Protein AF-A0A0E3S4F2-F1 (afdb_monomer_lite)

Radius of gyration: 19.09 Å; chains: 1; bounding box: 35×18×44 Å

Foldseek 3Di:
DDDDDDPCNCPPPDDDDDDDCVVVDDPVNVVVVPVVDPDDDDDDDPVNPDD

Sequence (51 aa):
MALELYDGSLRGISGKFNEDEVFKIENEELEDFEKQFPYKKKHVTDTQLKL

pLDDT: mean 85.79, std 9.25, range [47.69, 95.25]

Organism: NCBI:txid1434111

Secondary structure (DSSP, 8-state):
-PPPPPTTTTTT--------GGG---HHHHHHHHTTSPP------TTS---

Structure (mmCIF, N/CA/C/O backbone):
data_AF-A0A0E3S4F2-F1
#
_entry.id   AF-A0A0E3S4F2-F1
#
loop_
_atom_site.group_PDB
_atom_site.id
_atom_site.type_symbol
_atom_site.label_atom_id
_atom_site.label_alt_id
_atom_site.label_comp_id
_atom_site.label_asym_id
_atom_site.label_entity_id
_atom_site.label_seq_id
_atom_site.pdbx_PDB_ins_code
_atom_site.Cartn_x
_atom_site.Cartn_y
_atom_site.Cartn_z
_atom_site.occupancy
_atom_site.B_iso_or_equiv
_atom_site.auth_seq_id
_atom_site.auth_comp_id
_atom_site.auth_asym_id
_atom_site.auth_atom_id
_atom_site.pdbx_PDB_model_num
ATOM 1 N N . MET A 1 1 ? -13.100 -3.046 -5.965 1.00 47.69 1 MET A N 1
ATOM 2 C CA . MET A 1 1 ? -13.346 -1.619 -5.675 1.00 47.69 1 MET A CA 1
ATOM 3 C C . MET A 1 1 ? -13.800 -1.527 -4.233 1.00 47.69 1 MET A C 1
ATOM 5 O O . MET A 1 1 ? -14.786 -2.173 -3.906 1.00 47.69 1 MET A O 1
ATOM 9 N N . ALA A 1 2 ? -13.057 -0.827 -3.379 1.00 68.00 2 ALA A N 1
ATOM 10 C CA . ALA A 1 2 ? -13.518 -0.497 -2.033 1.00 68.00 2 ALA A CA 1
ATOM 11 C C . ALA A 1 2 ? -14.225 0.864 -2.091 1.00 68.00 2 ALA A C 1
ATOM 13 O O . ALA A 1 2 ? -13.786 1.744 -2.829 1.00 68.00 2 ALA A O 1
ATOM 14 N N . LEU A 1 3 ? -15.347 0.995 -1.386 1.00 79.75 3 LEU A N 1
ATOM 15 C CA . LEU A 1 3 ? -16.046 2.266 -1.207 1.00 79.75 3 LEU A CA 1
ATOM 16 C C . LEU A 1 3 ? -15.473 2.951 0.030 1.00 79.75 3 LEU A C 1
ATOM 18 O O . LEU A 1 3 ? -15.256 2.290 1.047 1.00 79.75 3 LEU A O 1
ATOM 22 N N . GLU A 1 4 ? -15.243 4.256 -0.072 1.00 85.31 4 GLU A N 1
ATOM 23 C CA . GLU A 1 4 ? -14.796 5.064 1.059 1.00 85.31 4 GLU A CA 1
ATOM 24 C C . GLU A 1 4 ? -15.822 5.030 2.193 1.00 85.31 4 GLU A C 1
ATOM 26 O O . GLU A 1 4 ? -17.036 4.946 1.971 1.00 85.31 4 GLU A O 1
ATOM 31 N N . LEU A 1 5 ? -15.326 5.097 3.425 1.00 88.44 5 LEU A N 1
ATOM 32 C CA . LEU A 1 5 ? -16.183 5.161 4.600 1.00 88.44 5 LEU A CA 1
ATOM 33 C C . LEU A 1 5 ? -16.772 6.566 4.756 1.00 88.44 5 LEU A C 1
ATOM 35 O O . LEU A 1 5 ? -16.096 7.568 4.535 1.00 88.44 5 LEU A O 1
ATOM 39 N N . TYR A 1 6 ? -18.026 6.641 5.205 1.00 92.19 6 TYR A N 1
ATOM 40 C CA . TYR A 1 6 ? -18.639 7.907 5.601 1.00 92.19 6 TYR A CA 1
ATOM 41 C C . TYR A 1 6 ? -18.047 8.418 6.918 1.00 92.19 6 TYR A C 1
ATOM 43 O O . TYR A 1 6 ? -17.528 7.647 7.736 1.00 92.19 6 TYR A O 1
ATOM 51 N N . ASP A 1 7 ? -18.193 9.714 7.163 1.00 92.88 7 ASP A N 1
ATOM 52 C CA . ASP A 1 7 ? -17.642 10.363 8.346 1.00 92.88 7 ASP A CA 1
ATOM 53 C C . ASP A 1 7 ? -18.143 9.732 9.654 1.00 92.88 7 ASP A C 1
ATOM 55 O O . ASP A 1 7 ? -19.341 9.588 9.912 1.00 92.88 7 ASP A O 1
ATOM 59 N N . GLY A 1 8 ? -17.199 9.332 10.506 1.00 92.75 8 GLY A N 1
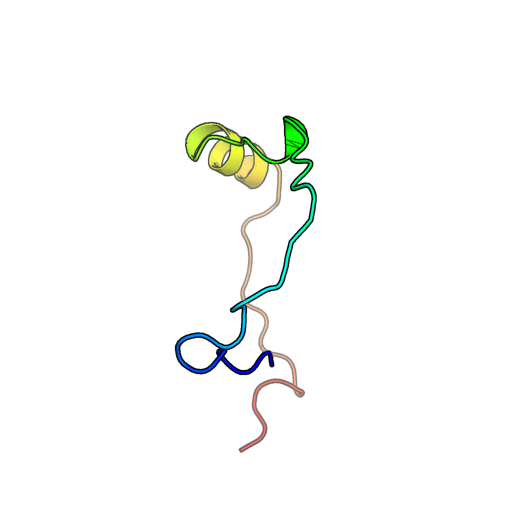ATOM 60 C CA . GLY A 1 8 ? -17.498 8.686 11.780 1.00 92.75 8 GLY A CA 1
ATOM 61 C C . GLY A 1 8 ? -18.001 7.242 11.679 1.00 92.75 8 GLY A C 1
ATOM 62 O O . GLY A 1 8 ? -18.479 6.732 12.689 1.00 92.75 8 GLY A O 1
ATOM 63 N N . SER A 1 9 ? -17.863 6.560 10.536 1.00 92.62 9 SER A N 1
ATOM 64 C CA . SER A 1 9 ? -18.257 5.141 10.382 1.00 92.62 9 SER A CA 1
ATOM 65 C C . SER A 1 9 ? -17.526 4.186 11.334 1.00 92.62 9 SER A C 1
ATOM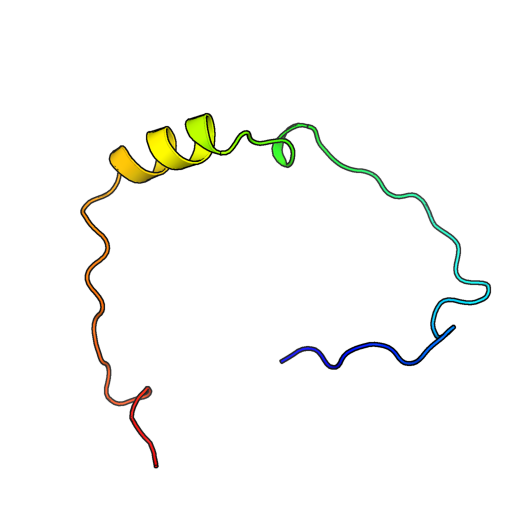 67 O O . SER A 1 9 ? -18.003 3.087 11.594 1.00 92.62 9 SER A O 1
ATOM 69 N N . LEU A 1 10 ? -16.376 4.602 11.872 1.00 90.06 10 LEU A N 1
ATOM 70 C CA . LEU A 1 10 ? -15.581 3.816 12.817 1.00 90.06 10 LEU A CA 1
ATOM 71 C C . LEU A 1 10 ? -15.836 4.190 14.289 1.00 90.06 10 LEU A C 1
ATOM 73 O O . LEU A 1 10 ? -15.120 3.718 15.172 1.00 90.06 10 LEU A O 1
ATOM 77 N N . ARG A 1 11 ? -16.832 5.040 14.595 1.00 95.25 11 ARG A N 1
ATOM 78 C CA . ARG A 1 11 ? -17.126 5.431 15.987 1.00 95.25 11 ARG A CA 1
ATOM 79 C C . ARG A 1 11 ? -17.441 4.193 16.831 1.00 95.25 11 ARG A C 1
ATOM 81 O O . ARG A 1 11 ? -18.357 3.443 16.517 1.00 95.25 11 ARG A O 1
ATOM 88 N N . GLY A 1 12 ? -16.702 4.009 17.924 1.00 93.62 12 GLY A N 1
ATOM 89 C CA . GLY A 1 12 ? -16.879 2.878 18.842 1.00 93.62 12 GLY A CA 1
ATOM 90 C C . GLY A 1 12 ? -16.195 1.580 18.404 1.00 93.62 12 GLY A C 1
ATOM 91 O O . GLY A 1 12 ? -16.188 0.620 19.171 1.00 93.62 12 GLY A O 1
ATOM 92 N N . ILE A 1 13 ? -15.576 1.544 17.220 1.00 90.38 13 ILE A N 1
ATOM 93 C CA . ILE A 1 13 ? -14.732 0.422 16.812 1.00 90.38 13 ILE A CA 1
ATOM 94 C C . ILE A 1 13 ? -13.392 0.539 17.538 1.00 90.38 13 ILE A C 1
ATOM 96 O O . ILE A 1 13 ? -12.755 1.590 17.547 1.00 90.38 13 ILE A O 1
ATOM 100 N N . SER A 1 14 ? -12.974 -0.557 18.163 1.00 91.81 14 SER A N 1
ATOM 101 C CA . SER A 1 14 ? -11.691 -0.671 18.850 1.00 91.81 14 SER A CA 1
ATOM 102 C C . SER A 1 14 ? -11.033 -1.996 18.485 1.00 91.81 14 SER A C 1
ATOM 104 O O . SER A 1 14 ? -11.702 -2.980 18.172 1.00 91.81 14 SER A O 1
ATOM 106 N N . GLY A 1 15 ? -9.707 -2.012 18.489 1.00 89.44 15 GLY A N 1
ATOM 107 C CA . GLY A 1 15 ? -8.914 -3.173 18.120 1.00 89.44 15 GLY A CA 1
ATOM 108 C C . GLY A 1 15 ? -7.439 -2.915 18.380 1.00 89.44 15 GLY A C 1
ATOM 109 O O . GLY A 1 15 ? -7.058 -1.847 18.858 1.00 89.44 15 GLY A O 1
ATOM 110 N N . LYS A 1 16 ? -6.605 -3.907 18.075 1.00 89.75 16 LYS A N 1
ATOM 111 C CA . LYS A 1 16 ? -5.149 -3.770 18.124 1.00 89.75 16 LYS A CA 1
ATOM 112 C C . LYS A 1 16 ? -4.622 -3.744 16.700 1.00 89.75 16 LYS A C 1
ATOM 114 O O . LYS A 1 16 ? -4.860 -4.683 15.945 1.00 89.75 16 LYS A O 1
ATOM 119 N N . PHE A 1 17 ? -3.921 -2.674 16.354 1.00 85.31 17 PHE A N 1
ATOM 120 C CA . PHE A 1 17 ? -3.130 -2.617 15.138 1.00 85.31 17 PHE A CA 1
ATOM 121 C C . PHE A 1 17 ? -1.787 -3.283 15.434 1.00 85.31 17 PHE A C 1
ATOM 123 O O . PHE A 1 17 ? -1.046 -2.813 16.295 1.00 85.31 17 PHE A O 1
ATOM 130 N N . ASN A 1 18 ? -1.525 -4.415 14.785 1.00 85.06 18 ASN A N 1
ATOM 131 C CA . ASN A 1 18 ? -0.224 -5.071 14.833 1.00 85.06 18 ASN A CA 1
ATOM 132 C C . ASN A 1 18 ? 0.391 -4.907 13.450 1.00 85.06 18 ASN A C 1
ATOM 134 O O . ASN A 1 18 ? -0.071 -5.527 12.494 1.00 85.06 18 ASN A O 1
ATOM 138 N N . GLU A 1 19 ? 1.384 -4.038 13.362 1.00 86.38 19 GLU A N 1
ATOM 139 C CA . GLU A 1 19 ? 2.177 -3.840 12.160 1.00 86.38 19 GLU A CA 1
ATOM 140 C C . GLU A 1 19 ? 3.513 -4.534 12.354 1.00 86.38 19 GLU A C 1
ATOM 142 O O . GLU A 1 19 ? 4.162 -4.380 13.390 1.00 86.38 19 GLU A O 1
ATOM 147 N N . ASP A 1 20 ? 3.884 -5.333 11.366 1.00 89.31 20 ASP A N 1
ATOM 148 C CA . ASP A 1 20 ? 5.187 -5.971 11.316 1.00 89.31 20 ASP A CA 1
ATOM 149 C C . ASP A 1 20 ? 6.194 -5.004 10.674 1.00 89.31 20 ASP A C 1
ATOM 151 O O . ASP A 1 20 ? 5.846 -4.218 9.789 1.00 89.31 20 ASP A O 1
ATOM 155 N N . GLU A 1 21 ? 7.446 -5.048 11.120 1.00 86.88 21 GLU A N 1
ATOM 156 C CA . GLU A 1 21 ? 8.515 -4.225 10.557 1.00 86.88 21 GLU A CA 1
ATOM 157 C C . GLU A 1 21 ? 8.725 -4.492 9.063 1.00 86.88 21 GLU A C 1
ATOM 159 O O . GLU A 1 21 ? 9.133 -3.577 8.358 1.00 86.88 21 GLU A O 1
ATOM 164 N N . VAL A 1 22 ? 8.341 -5.667 8.542 1.00 84.56 22 VAL A N 1
ATOM 165 C CA . VAL A 1 22 ? 8.385 -5.953 7.093 1.00 84.56 22 VAL A CA 1
ATOM 166 C C . VAL A 1 22 ? 7.516 -5.018 6.242 1.00 84.56 22 VAL A C 1
ATOM 168 O O . VAL A 1 22 ? 7.686 -4.976 5.026 1.00 84.56 22 VAL A O 1
ATOM 171 N N . PHE A 1 23 ? 6.579 -4.279 6.846 1.00 82.75 23 PHE A N 1
ATOM 172 C CA . PHE A 1 23 ? 5.770 -3.272 6.153 1.00 82.75 23 PHE A CA 1
ATOM 173 C C . PHE A 1 23 ? 6.383 -1.864 6.198 1.00 82.75 23 PHE A C 1
ATOM 175 O O . PHE A 1 23 ? 5.893 -0.966 5.514 1.00 82.75 23 PHE A O 1
ATOM 182 N N . LYS A 1 24 ? 7.462 -1.662 6.966 1.00 86.88 24 LYS A N 1
ATOM 183 C CA . LYS A 1 24 ? 8.216 -0.406 7.037 1.00 86.88 24 LYS A CA 1
ATOM 184 C C . LYS A 1 24 ? 9.365 -0.463 6.036 1.00 86.88 24 LYS A C 1
ATOM 186 O O . LYS A 1 24 ? 10.464 -0.874 6.380 1.00 86.88 24 LYS A O 1
ATOM 191 N N . ILE A 1 25 ? 9.078 -0.077 4.800 1.00 88.44 25 ILE A N 1
ATOM 192 C CA . ILE A 1 25 ? 10.055 -0.057 3.708 1.00 88.44 25 ILE A CA 1
ATOM 193 C C . ILE A 1 25 ? 10.267 1.395 3.290 1.00 88.44 25 ILE A C 1
ATOM 195 O O . ILE A 1 25 ? 9.297 2.138 3.106 1.00 88.44 25 ILE A O 1
ATOM 199 N N . GLU A 1 26 ? 11.523 1.808 3.144 1.00 92.38 26 GLU A N 1
ATOM 200 C CA . GLU A 1 26 ? 11.847 3.129 2.607 1.00 92.38 26 GLU A CA 1
ATOM 201 C C . GLU A 1 26 ? 11.704 3.156 1.079 1.00 92.38 26 GLU A C 1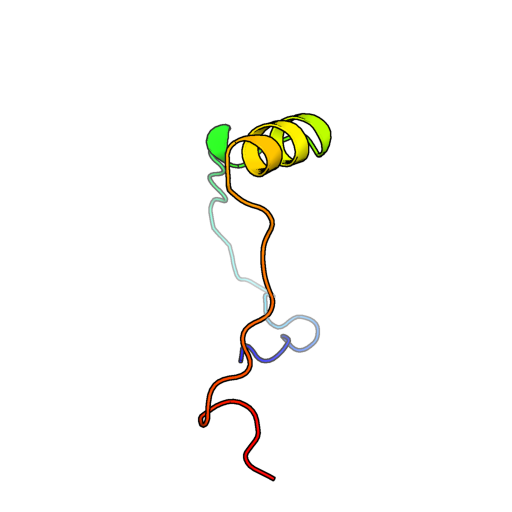
ATOM 203 O O . GLU A 1 26 ? 11.862 2.145 0.394 1.00 92.38 26 GLU A O 1
ATOM 208 N N . ASN A 1 27 ? 11.426 4.332 0.507 1.00 90.94 27 ASN A N 1
ATOM 209 C CA . ASN A 1 27 ? 11.298 4.459 -0.950 1.00 90.94 27 ASN A CA 1
ATOM 210 C C . ASN A 1 27 ? 12.565 3.985 -1.686 1.00 90.94 27 ASN A C 1
ATOM 212 O O . ASN A 1 27 ? 12.454 3.387 -2.751 1.00 90.94 27 ASN A O 1
ATOM 216 N N . GLU A 1 28 ? 13.749 4.208 -1.110 1.00 93.06 28 GLU A N 1
ATOM 217 C CA . GLU A 1 28 ? 15.027 3.764 -1.679 1.00 93.06 28 GLU A CA 1
ATOM 218 C C . GLU A 1 28 ? 15.135 2.232 -1.729 1.00 93.06 28 GLU A C 1
ATOM 220 O O . GLU A 1 28 ? 15.459 1.669 -2.775 1.00 93.06 28 GLU A O 1
ATOM 225 N N . GLU A 1 29 ? 14.770 1.543 -0.643 1.00 91.50 29 GLU A N 1
ATOM 226 C CA . GLU A 1 29 ? 14.752 0.075 -0.582 1.00 91.50 29 GLU A CA 1
ATOM 227 C C . GLU A 1 29 ? 13.774 -0.522 -1.603 1.00 91.50 29 GLU A C 1
ATOM 229 O O . GLU A 1 29 ? 14.065 -1.535 -2.248 1.00 91.50 29 GLU A O 1
ATOM 234 N N . LEU A 1 30 ? 12.619 0.126 -1.787 1.00 90.69 30 LEU A N 1
ATOM 235 C CA . LEU A 1 30 ? 11.638 -0.270 -2.792 1.00 90.69 30 LEU A CA 1
ATOM 236 C C . LEU A 1 30 ? 12.187 -0.095 -4.215 1.00 90.69 30 LEU A C 1
ATOM 238 O O . LEU A 1 30 ? 12.041 -0.994 -5.045 1.00 90.69 30 LEU A O 1
ATOM 242 N N . GLU A 1 31 ? 12.827 1.038 -4.507 1.00 91.00 31 GLU A N 1
ATOM 243 C CA . GLU A 1 31 ? 13.439 1.299 -5.812 1.00 91.00 31 GLU A CA 1
ATOM 244 C C . GLU A 1 31 ? 14.558 0.298 -6.132 1.00 91.00 31 GLU A C 1
ATOM 246 O O . GLU A 1 31 ? 14.647 -0.196 -7.261 1.00 91.00 31 GLU A O 1
ATOM 251 N N . ASP A 1 32 ? 15.393 -0.041 -5.150 1.00 93.44 32 ASP A N 1
ATOM 252 C CA . ASP A 1 32 ? 16.456 -1.035 -5.303 1.00 93.44 32 ASP A CA 1
ATOM 253 C C . ASP A 1 32 ? 15.915 -2.448 -5.528 1.00 93.44 32 ASP A C 1
ATOM 255 O O . ASP A 1 32 ? 16.447 -3.187 -6.365 1.00 93.44 32 ASP A O 1
ATOM 259 N N . PHE A 1 33 ? 14.817 -2.807 -4.861 1.00 90.69 33 PHE A N 1
ATOM 260 C CA . PHE A 1 33 ? 14.095 -4.045 -5.134 1.00 90.69 33 PHE A CA 1
ATOM 261 C C . PHE A 1 33 ? 13.546 -4.081 -6.570 1.00 90.69 33 PHE A C 1
ATOM 263 O O . PHE A 1 33 ? 13.717 -5.082 -7.270 1.00 90.69 33 PHE A O 1
ATOM 270 N N . GLU A 1 34 ? 12.933 -2.996 -7.060 1.00 90.56 34 GLU A N 1
ATOM 271 C CA . GLU A 1 34 ? 12.369 -2.959 -8.418 1.00 90.56 34 GLU A CA 1
ATOM 272 C C . GLU A 1 34 ? 13.427 -3.139 -9.517 1.00 90.56 34 GLU A C 1
ATOM 274 O O . GLU A 1 34 ? 13.142 -3.781 -10.533 1.00 90.56 34 GLU A O 1
ATOM 279 N N . LYS A 1 35 ? 14.659 -2.649 -9.311 1.00 92.12 35 LYS A N 1
ATOM 280 C CA . LYS A 1 35 ? 15.781 -2.809 -10.260 1.00 92.12 35 LYS A CA 1
ATOM 281 C C . LYS A 1 35 ? 16.160 -4.273 -10.514 1.00 92.12 35 LYS A C 1
ATOM 283 O O . LYS A 1 35 ? 16.786 -4.565 -11.532 1.00 92.12 35 LYS A O 1
ATOM 288 N N . GLN A 1 36 ? 15.799 -5.192 -9.615 1.00 93.94 36 GLN A N 1
ATOM 289 C CA . GLN A 1 36 ? 16.063 -6.626 -9.775 1.00 93.94 36 GLN A CA 1
ATOM 290 C C . GLN A 1 36 ? 15.139 -7.293 -10.802 1.00 93.94 36 GLN A C 1
ATOM 292 O O . GLN A 1 36 ? 15.434 -8.389 -11.284 1.00 93.94 36 GLN A O 1
ATOM 297 N N . PHE A 1 37 ? 14.030 -6.645 -11.159 1.00 90.94 37 PHE A N 1
ATOM 298 C CA . PHE A 1 37 ? 13.077 -7.155 -12.134 1.00 90.94 37 PHE A CA 1
ATOM 299 C C . PHE A 1 37 ? 13.304 -6.512 -13.507 1.00 90.94 37 PHE A C 1
ATOM 301 O O . PHE A 1 37 ? 13.741 -5.364 -13.607 1.00 90.94 37 PHE A O 1
ATOM 308 N N . PRO A 1 38 ? 12.972 -7.215 -14.605 1.00 91.12 38 PRO A N 1
ATOM 309 C CA . PRO A 1 38 ? 12.914 -6.591 -15.918 1.00 91.12 38 PRO A CA 1
ATOM 310 C C . PRO A 1 38 ? 11.980 -5.379 -15.906 1.00 91.12 38 PRO A C 1
ATOM 312 O O . PRO A 1 38 ? 10.957 -5.374 -15.218 1.00 91.12 38 PRO A O 1
ATOM 315 N N . TYR A 1 39 ? 12.298 -4.376 -16.724 1.00 85.94 39 TYR A N 1
ATOM 316 C CA . TYR A 1 39 ? 11.484 -3.170 -16.826 1.00 85.94 39 TYR A CA 1
ATOM 317 C C . TYR A 1 39 ? 10.014 -3.511 -17.111 1.00 85.94 39 TYR A C 1
ATOM 319 O O . TYR A 1 39 ? 9.700 -4.224 -18.072 1.00 85.94 39 TYR A O 1
ATOM 327 N N . LYS A 1 40 ? 9.107 -2.988 -16.278 1.00 82.81 40 LYS A N 1
ATOM 328 C CA . LYS A 1 40 ? 7.667 -3.238 -16.396 1.00 82.81 40 LYS A CA 1
ATOM 329 C C . LYS A 1 40 ? 7.171 -2.721 -17.746 1.00 82.81 40 LYS A C 1
ATOM 331 O O . LYS A 1 40 ? 7.103 -1.517 -17.987 1.00 82.81 40 LYS A O 1
ATOM 336 N N . LYS A 1 41 ? 6.780 -3.633 -18.636 1.00 84.31 41 LYS A N 1
ATOM 337 C CA . LYS A 1 41 ? 6.139 -3.286 -19.904 1.00 84.31 41 LYS A CA 1
ATOM 338 C C . LYS A 1 41 ? 4.628 -3.315 -19.725 1.00 84.31 41 LYS A C 1
ATOM 340 O O . LYS A 1 41 ? 4.056 -4.340 -19.361 1.00 84.31 41 LYS A O 1
ATOM 345 N N . LYS A 1 42 ? 3.962 -2.193 -20.006 1.00 83.00 42 LYS A N 1
ATOM 346 C CA . LYS A 1 42 ? 2.499 -2.162 -20.063 1.00 83.00 42 LYS A CA 1
ATOM 347 C C . LYS A 1 42 ? 2.039 -3.012 -21.249 1.00 83.00 42 LYS A C 1
ATOM 349 O O . LYS A 1 42 ? 2.249 -2.636 -22.401 1.00 83.00 42 LYS A O 1
ATOM 354 N N . HIS A 1 43 ? 1.416 -4.147 -20.962 1.00 82.56 43 HIS A N 1
ATOM 355 C CA . HIS A 1 43 ? 0.714 -4.953 -21.953 1.00 82.56 43 HIS A CA 1
ATOM 356 C C . HIS A 1 43 ? -0.766 -4.597 -21.911 1.00 82.56 43 HIS A C 1
ATOM 358 O O . HIS A 1 43 ? -1.360 -4.582 -20.836 1.00 82.56 43 HIS A O 1
ATOM 364 N N . VAL A 1 44 ? -1.333 -4.281 -23.073 1.00 85.38 44 VAL A N 1
ATOM 365 C CA . VAL A 1 44 ? -2.775 -4.098 -23.225 1.00 85.38 44 VAL A CA 1
ATOM 366 C C . VAL A 1 44 ? -3.365 -5.441 -23.638 1.00 85.38 44 VAL A C 1
ATOM 368 O O . VAL A 1 44 ? -2.979 -5.979 -24.673 1.00 85.38 44 VAL A O 1
ATOM 371 N N . THR A 1 45 ? -4.246 -6.000 -22.814 1.00 84.56 45 THR A N 1
ATOM 372 C CA . THR A 1 45 ? -4.951 -7.261 -23.075 1.00 84.56 45 THR A CA 1
ATOM 373 C C . THR A 1 45 ? -6.402 -6.996 -23.462 1.00 84.56 45 THR A C 1
ATOM 375 O O . THR A 1 45 ? -6.978 -5.977 -23.081 1.00 84.56 45 THR A O 1
ATOM 378 N N . ASP A 1 46 ? -7.028 -7.937 -24.170 1.00 84.12 46 ASP A N 1
ATOM 379 C CA . ASP A 1 46 ? -8.407 -7.814 -24.681 1.00 84.12 46 ASP A CA 1
ATOM 380 C C . ASP A 1 46 ? -9.451 -7.499 -23.591 1.00 84.12 46 ASP A C 1
ATOM 382 O O . ASP A 1 46 ? -10.520 -6.952 -23.855 1.00 84.12 46 ASP A O 1
ATO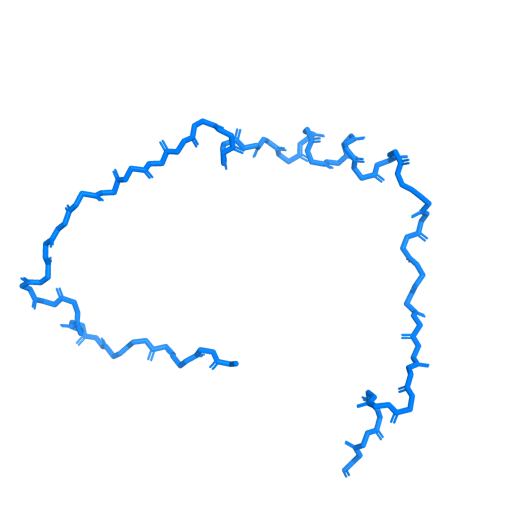M 386 N N . THR A 1 47 ? -9.141 -7.822 -22.333 1.00 83.81 47 THR A N 1
ATOM 387 C CA . THR A 1 47 ? -9.984 -7.559 -21.161 1.00 83.81 47 THR A CA 1
ATOM 388 C C . THR A 1 47 ? -9.926 -6.117 -20.649 1.00 83.81 47 THR A C 1
ATOM 390 O O . THR A 1 47 ? -10.768 -5.746 -19.836 1.00 83.81 47 THR A O 1
ATOM 393 N N . GLN A 1 48 ? -8.964 -5.304 -21.096 1.00 78.12 48 GLN A N 1
ATOM 394 C CA . GLN A 1 48 ? -8.703 -3.959 -20.562 1.00 78.12 48 GLN A CA 1
ATOM 395 C C . GLN A 1 48 ? -9.322 -2.820 -21.388 1.00 78.12 48 GLN A C 1
ATOM 397 O O . GLN A 1 48 ? -9.377 -1.695 -20.90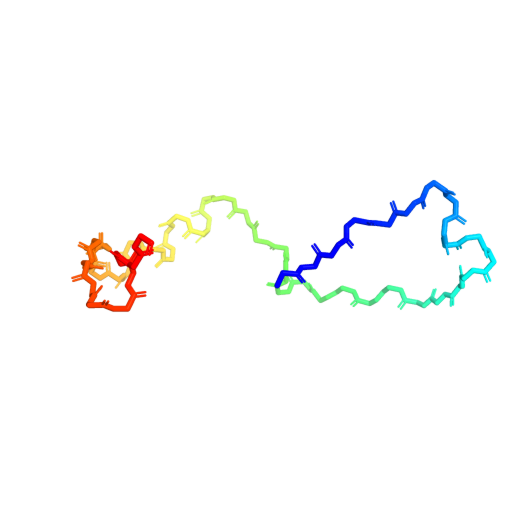1 1.00 78.12 48 GLN A O 1
ATOM 402 N N . LEU A 1 49 ? -9.786 -3.086 -22.615 1.00 73.06 49 LEU A N 1
ATOM 403 C CA . LEU A 1 49 ? -10.314 -2.073 -23.547 1.00 73.06 49 LEU A CA 1
ATOM 404 C C . LEU A 1 49 ? -11.815 -2.229 -23.856 1.00 73.06 49 LEU A C 1
ATOM 406 O O . LEU A 1 49 ? -12.265 -1.833 -24.930 1.00 73.06 49 LEU A O 1
ATOM 410 N N . LYS A 1 50 ? -12.615 -2.809 -22.954 1.00 62.78 50 LYS A N 1
ATOM 411 C CA . LYS A 1 50 ? -14.073 -2.832 -23.152 1.00 62.78 50 LYS A CA 1
ATOM 412 C C . LYS A 1 50 ? -14.665 -1.454 -22.831 1.00 62.78 50 LYS A C 1
ATOM 414 O O . LYS A 1 50 ? -14.640 -1.044 -21.672 1.00 62.78 50 LYS A O 1
ATOM 419 N N . LEU A 1 51 ? -15.127 -0.768 -23.883 1.00 57.19 51 LEU A N 1
ATOM 420 C CA . LEU A 1 51 ? -16.032 0.390 -23.833 1.00 57.19 51 LEU A CA 1
ATOM 421 C C . LEU A 1 51 ? -17.408 -0.019 -23.298 1.00 57.19 51 LEU A C 1
ATOM 423 O O . LEU A 1 51 ? -17.851 -1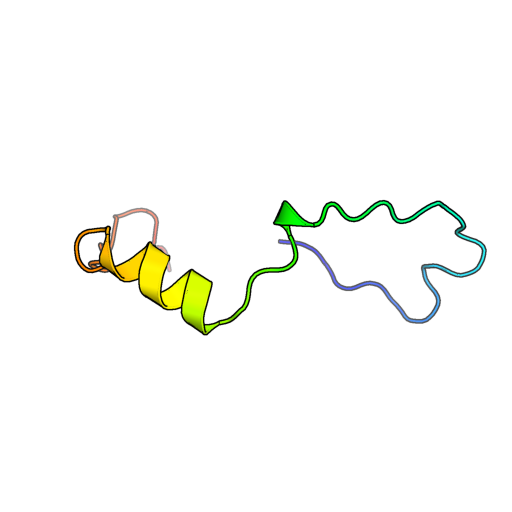.142 -23.637 1.00 57.19 51 LEU A O 1
#